Protein AF-T1WE88-F1 (afdb_monomer_lite)

Sequence (108 aa):
GPACSDVIPKVTFCLLYITGGSPSPSDACCNGIKTVASTVKDKNDAVLVCNCLKEKLVDLQYQPSLIASLSDKCSVSFKLPAISKATDCSKVNPPYFMMSTNKAILRN

Organism: Silene latifolia (NCBI:txid37657)

Foldseek 3Di:
DDDLVLLVVLCVQCQCQQAPVDPARDPSNLVSVQVLLVQCPDLVSQLNSLVSCLVVCAPPRGFLVSQQCSCVRSVHQFGDHSHYVPDDSNPDDGPVHVPPPPPDDDDD

InterPro domains:
  IPR000528 Plant non-specific lipid-transfer protein/Par allergen [PR00382] (3-19)
  IPR000528 Plant non-specific lipid-transfer protein/Par allergen [PR00382] (24-38)
  IPR000528 Plant non-specific lipid-transfer protein/Par allergen [PR00382] (45-60)
  IPR000528 Plant non-specific lipid-transfer protein/Par allergen [PR00382] (61-78)
  IPR000528 Plant non-specific lipid-transfer protein/Par allergen [PR00382] (80-91)
  IPR000528 Plant non-specific lipid-transfer protein/Par allergen [PTHR33076] (4-91)
  IPR016140 Bifunctional inhibitor/plant lipid transfer protein/seed storage helical domain [PF00234] 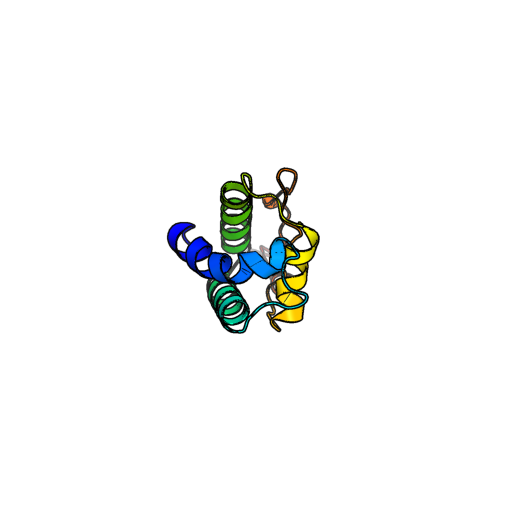(4-80)
  IPR016140 Bifunctional inhibitor/plant lipid transfer protein/seed storage helical domain [SM00499] (4-89)
  IPR036312 Bifunctional inhibitor/plant lipid transfer protein/seed storage helical domain superfamily [G3DSA:1.10.110.10] (2-93)
  IPR036312 Bifunctional inhibitor/plant lipid transfer protein/seed storage helical domain superfamily [SSF47699] (3-92)

Structure (mmCIF, N/CA/C/O backbone):
data_AF-T1WE88-F1
#
_entry.id   AF-T1WE88-F1
#
loop_
_atom_site.group_PDB
_atom_site.id
_atom_site.type_symbol
_atom_site.label_atom_id
_atom_site.label_alt_id
_atom_site.label_comp_id
_atom_site.label_asym_id
_atom_site.label_entity_id
_atom_site.label_seq_id
_atom_site.pdbx_PDB_ins_code
_atom_site.Cartn_x
_atom_site.Cartn_y
_atom_site.Cartn_z
_atom_site.occupancy
_atom_site.B_iso_or_equiv
_atom_site.auth_seq_id
_atom_site.auth_comp_id
_atom_site.auth_asym_id
_atom_site.auth_atom_id
_atom_site.pdbx_PDB_model_num
ATOM 1 N N . GLY A 1 1 ? -9.348 8.144 11.038 1.00 72.38 1 GLY A N 1
ATOM 2 C CA . GLY A 1 1 ? -8.398 7.236 10.388 1.00 72.38 1 GLY A CA 1
ATOM 3 C C . GLY A 1 1 ? -7.828 7.849 9.125 1.00 72.38 1 GLY A C 1
ATOM 4 O O . GLY A 1 1 ? -8.234 8.958 8.785 1.00 72.38 1 GLY A O 1
ATOM 5 N N . PRO A 1 2 ? -6.884 7.166 8.461 1.00 87.56 2 PRO A N 1
ATOM 6 C CA . PRO A 1 2 ? -6.211 7.631 7.251 1.00 87.56 2 PRO A CA 1
ATOM 7 C C . PRO A 1 2 ? -7.196 7.962 6.128 1.00 87.56 2 PRO A C 1
ATOM 9 O O . PRO A 1 2 ? -8.104 7.176 5.846 1.00 87.56 2 PRO A O 1
ATOM 12 N N . ALA A 1 3 ? -7.006 9.104 5.467 1.00 90.88 3 ALA A N 1
ATOM 13 C CA . ALA A 1 3 ? -7.788 9.465 4.292 1.00 90.88 3 ALA A CA 1
ATOM 14 C C . ALA A 1 3 ? -7.196 8.825 3.031 1.00 90.88 3 ALA A C 1
ATOM 16 O O . ALA A 1 3 ? -5.978 8.759 2.854 1.00 90.88 3 ALA A O 1
ATOM 17 N N . CYS A 1 4 ? -8.056 8.398 2.104 1.00 92.56 4 CYS A N 1
ATOM 18 C CA . CYS A 1 4 ? -7.589 7.784 0.862 1.00 92.56 4 CYS A CA 1
ATOM 19 C C . CYS A 1 4 ? -6.768 8.760 -0.005 1.00 92.56 4 CYS A C 1
ATOM 21 O O . CYS A 1 4 ? -5.813 8.351 -0.665 1.00 92.56 4 CYS 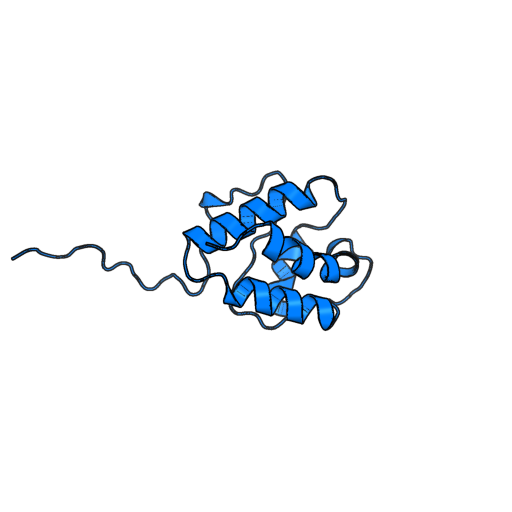A O 1
ATOM 23 N N . SER A 1 5 ? -7.071 10.061 0.069 1.00 92.06 5 SER A N 1
ATOM 24 C CA . SER A 1 5 ? -6.290 11.134 -0.564 1.00 92.06 5 SER A CA 1
ATOM 25 C C . SER A 1 5 ? -4.840 11.201 -0.084 1.00 92.06 5 SER A C 1
ATOM 27 O O . SER A 1 5 ? -3.981 11.628 -0.848 1.00 92.06 5 SER A O 1
ATOM 29 N N . ASP A 1 6 ? -4.556 10.742 1.137 1.00 90.12 6 ASP A N 1
ATOM 30 C CA . ASP A 1 6 ? -3.203 10.729 1.699 1.00 90.12 6 ASP A CA 1
ATOM 31 C C . ASP A 1 6 ? -2.481 9.410 1.406 1.00 90.12 6 ASP A C 1
ATOM 33 O O . ASP A 1 6 ? -1.262 9.392 1.231 1.00 90.12 6 ASP A O 1
ATOM 37 N N . VAL A 1 7 ? -3.229 8.304 1.318 1.00 90.88 7 VAL A N 1
ATOM 38 C CA . VAL A 1 7 ? -2.699 6.956 1.058 1.00 90.88 7 VAL A CA 1
ATOM 39 C C . VAL A 1 7 ? -2.241 6.805 -0.392 1.00 90.88 7 VAL A C 1
ATOM 41 O O . VAL A 1 7 ? -1.127 6.343 -0.645 1.0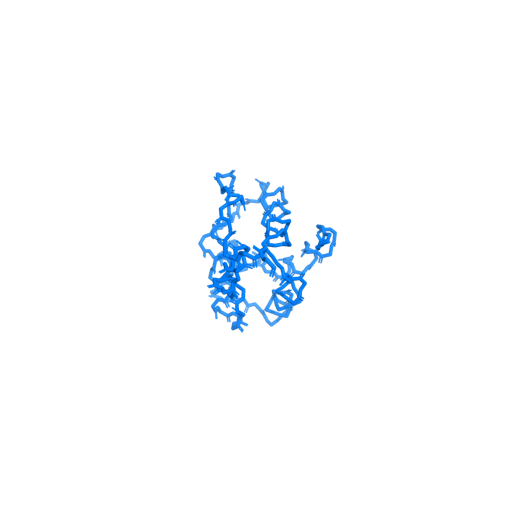0 90.88 7 VAL A O 1
ATOM 44 N N . ILE A 1 8 ? -3.075 7.199 -1.359 1.00 92.06 8 ILE A N 1
ATOM 45 C CA . ILE A 1 8 ? -2.818 6.925 -2.781 1.00 92.06 8 ILE A CA 1
ATOM 46 C C . ILE A 1 8 ? -1.523 7.551 -3.298 1.00 92.06 8 ILE A C 1
ATOM 48 O O . ILE A 1 8 ? -0.732 6.807 -3.879 1.00 92.06 8 ILE A O 1
ATOM 52 N N . PRO A 1 9 ? -1.217 8.839 -3.042 1.00 90.69 9 PRO A N 1
ATOM 53 C CA . PRO A 1 9 ? 0.029 9.435 -3.519 1.00 90.69 9 PRO A CA 1
ATOM 54 C C . PRO A 1 9 ? 1.281 8.691 -3.040 1.00 90.69 9 PRO A C 1
ATOM 56 O O . PRO A 1 9 ? 2.298 8.691 -3.728 1.00 90.69 9 PRO A O 1
ATOM 59 N N . LYS A 1 10 ? 1.221 8.038 -1.871 1.00 90.75 10 LYS A N 1
ATOM 60 C CA . LYS A 1 10 ? 2.336 7.251 -1.327 1.00 90.75 10 LYS A CA 1
ATOM 61 C C . LYS A 1 10 ? 2.505 5.911 -2.034 1.00 90.75 10 LYS A C 1
ATOM 63 O O . LYS A 1 10 ? 3.632 5.448 -2.181 1.00 90.75 10 LYS A O 1
ATOM 68 N N . VAL A 1 11 ? 1.411 5.311 -2.499 1.00 90.31 11 VAL A N 1
ATOM 69 C CA . VAL A 1 11 ? 1.423 4.026 -3.213 1.00 90.31 11 VAL A CA 1
ATOM 70 C C . VAL A 1 11 ? 1.671 4.196 -4.714 1.00 90.31 11 VAL A C 1
ATOM 72 O O . VAL A 1 11 ? 2.181 3.273 -5.345 1.00 90.31 11 VAL A O 1
ATOM 75 N N . THR A 1 12 ? 1.440 5.381 -5.289 1.00 91.94 12 THR A N 1
ATOM 76 C CA . THR A 1 12 ? 1.770 5.675 -6.698 1.00 91.94 12 THR A CA 1
ATOM 77 C C . THR A 1 12 ? 3.240 5.390 -7.029 1.00 91.94 12 THR A C 1
ATOM 79 O O . THR A 1 12 ? 3.547 4.856 -8.094 1.00 91.94 12 THR A O 1
ATOM 82 N N . PHE A 1 13 ? 4.165 5.647 -6.100 1.00 92.94 13 PHE A N 1
ATOM 83 C CA . PHE A 1 13 ? 5.589 5.336 -6.292 1.00 92.94 13 PHE A CA 1
ATOM 84 C C . PHE A 1 13 ? 5.889 3.832 -6.397 1.00 92.94 13 PHE A C 1
ATOM 86 O O . PHE A 1 13 ? 6.967 3.451 -6.849 1.00 92.94 13 PHE A O 1
ATOM 93 N N . CYS A 1 14 ? 4.946 2.975 -6.003 1.00 96.31 14 CYS A N 1
ATOM 94 C CA . CYS A 1 14 ? 5.066 1.523 -6.050 1.00 96.31 14 CYS A CA 1
ATOM 95 C C . CYS A 1 14 ? 4.511 0.901 -7.335 1.00 96.31 14 CYS A C 1
ATOM 97 O O . CYS A 1 14 ? 4.666 -0.307 -7.510 1.00 96.31 14 CYS A O 1
ATOM 99 N N . LEU A 1 15 ? 3.886 1.686 -8.226 1.00 95.00 15 LEU A N 1
ATOM 100 C CA . LEU A 1 15 ? 3.193 1.168 -9.411 1.00 95.00 15 LEU A CA 1
ATOM 101 C C . LEU A 1 15 ? 4.083 0.256 -10.257 1.00 95.00 15 LEU A C 1
ATOM 103 O O . LEU A 1 15 ? 3.691 -0.872 -10.529 1.00 95.00 15 LEU A O 1
ATOM 107 N N . LEU A 1 16 ? 5.302 0.696 -10.587 1.00 96.25 16 LEU A N 1
ATOM 108 C CA . LEU A 1 16 ? 6.226 -0.093 -11.409 1.00 96.25 16 LEU A CA 1
ATOM 109 C C . LEU A 1 16 ? 6.562 -1.454 -10.777 1.00 96.25 16 LEU A C 1
ATOM 111 O O . LEU A 1 16 ? 6.734 -2.437 -11.487 1.00 96.25 16 LEU A O 1
ATOM 115 N N . TYR A 1 17 ? 6.628 -1.528 -9.447 1.00 97.38 17 TYR A N 1
ATOM 116 C CA . TYR A 1 17 ? 6.855 -2.785 -8.742 1.00 97.38 17 TYR A CA 1
ATOM 117 C C . TYR A 1 17 ? 5.601 -3.664 -8.738 1.00 97.38 17 TYR A C 1
ATOM 119 O O . TYR A 1 17 ? 5.667 -4.815 -9.149 1.00 97.38 17 TYR A O 1
ATOM 127 N N . ILE A 1 18 ? 4.440 -3.140 -8.326 1.00 95.44 18 ILE A N 1
ATOM 128 C CA . ILE A 1 18 ? 3.225 -3.960 -8.162 1.00 95.44 18 ILE A CA 1
ATOM 129 C C . ILE A 1 18 ? 2.625 -4.441 -9.490 1.00 95.44 18 ILE A C 1
ATOM 131 O O . ILE A 1 18 ? 1.861 -5.406 -9.494 1.00 95.44 18 ILE A O 1
ATOM 135 N N . THR A 1 19 ? 2.974 -3.812 -10.615 1.00 95.50 19 THR A N 1
ATOM 136 C CA . THR A 1 19 ? 2.640 -4.306 -11.961 1.00 95.50 19 THR A CA 1
ATOM 137 C C . THR A 1 19 ? 3.658 -5.309 -12.512 1.00 95.50 19 THR A C 1
ATOM 139 O O . THR A 1 19 ? 3.422 -5.892 -13.567 1.00 95.50 19 THR A O 1
ATOM 142 N N . GLY A 1 20 ? 4.761 -5.565 -11.799 1.00 95.44 20 GLY A N 1
ATOM 143 C CA . GLY A 1 20 ? 5.823 -6.482 -12.220 1.00 95.44 20 GLY A CA 1
ATOM 144 C C . GLY A 1 20 ? 6.851 -5.869 -13.176 1.00 95.44 20 GLY A C 1
ATOM 145 O O . GLY A 1 20 ? 7.680 -6.593 -13.717 1.00 95.44 20 GLY A O 1
ATOM 146 N N . GLY A 1 21 ? 6.827 -4.550 -13.380 1.00 96.00 21 GLY A N 1
ATOM 147 C CA . GLY A 1 21 ? 7.810 -3.828 -14.194 1.00 96.00 21 GLY A CA 1
ATOM 148 C C . GLY A 1 21 ? 9.169 -3.615 -13.513 1.00 96.00 21 GLY A C 1
ATOM 149 O O . GLY A 1 21 ? 10.108 -3.164 -14.162 1.00 96.00 21 GLY A O 1
ATOM 150 N N . SER A 1 22 ? 9.293 -3.934 -12.221 1.00 97.19 22 SER A N 1
ATOM 151 C CA . SER A 1 22 ? 10.551 -3.913 -11.469 1.00 97.19 22 SER A CA 1
ATOM 152 C C . SER A 1 22 ? 10.639 -5.115 -10.520 1.00 97.19 22 SER A C 1
ATOM 154 O O . SER A 1 22 ? 9.638 -5.445 -9.880 1.00 97.19 22 SER A O 1
ATOM 156 N N . PRO A 1 23 ? 11.820 -5.745 -10.353 1.00 96.31 23 PRO A N 1
ATOM 157 C CA . PRO A 1 23 ? 12.008 -6.853 -9.412 1.00 96.31 23 PRO A CA 1
ATOM 158 C C . PRO A 1 23 ? 12.000 -6.413 -7.934 1.00 96.31 23 PRO A C 1
ATOM 160 O O . PRO A 1 23 ? 11.851 -7.246 -7.031 1.00 96.31 23 PRO A O 1
ATOM 163 N N . SER A 1 24 ? 12.159 -5.114 -7.664 1.00 97.25 24 SER A N 1
ATOM 164 C CA . SER A 1 24 ? 12.172 -4.538 -6.317 1.00 97.25 24 SER A CA 1
ATOM 165 C C . SER A 1 24 ? 11.435 -3.192 -6.245 1.00 97.25 24 SER A C 1
ATOM 167 O O . SER A 1 24 ? 11.364 -2.462 -7.241 1.00 97.25 24 SER A O 1
ATOM 169 N N . PRO A 1 25 ? 10.860 -2.843 -5.077 1.00 97.62 25 PRO A N 1
ATOM 170 C CA . PRO A 1 25 ? 10.342 -1.503 -4.839 1.00 97.62 25 PRO A CA 1
ATOM 171 C C . PRO A 1 25 ? 11.487 -0.484 -4.817 1.00 97.62 25 PRO A C 1
ATOM 173 O O . PRO A 1 25 ? 12.585 -0.779 -4.351 1.00 97.62 25 PRO A O 1
ATOM 176 N N . SER A 1 26 ? 11.217 0.724 -5.308 1.00 97.88 26 SER A N 1
ATOM 177 C CA . SER A 1 26 ? 12.137 1.857 -5.181 1.00 97.88 26 SER A CA 1
ATOM 178 C C . SER A 1 26 ? 12.169 2.393 -3.746 1.00 97.88 26 SER A C 1
ATOM 180 O O . SER A 1 26 ? 11.234 2.177 -2.968 1.00 97.88 26 SER A O 1
ATOM 182 N N . ASP A 1 27 ? 13.185 3.191 -3.415 1.00 97.44 27 ASP A N 1
ATOM 183 C CA . ASP A 1 27 ? 13.245 3.886 -2.122 1.00 97.44 27 ASP A CA 1
ATOM 184 C C . ASP A 1 27 ? 12.038 4.808 -1.909 1.00 97.44 27 ASP A C 1
ATOM 186 O O . ASP A 1 27 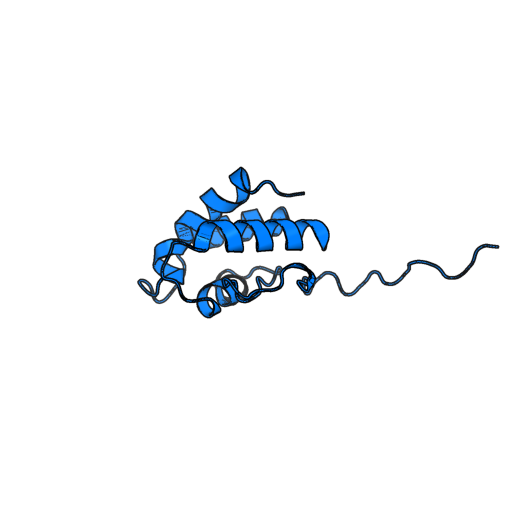? 11.474 4.864 -0.816 1.00 97.44 27 ASP A O 1
ATOM 190 N N . ALA A 1 28 ? 11.580 5.484 -2.969 1.00 97.19 28 ALA A N 1
ATOM 191 C CA . ALA A 1 28 ? 10.382 6.320 -2.928 1.00 97.19 28 ALA A CA 1
ATOM 192 C C . ALA A 1 28 ? 9.121 5.500 -2.607 1.00 97.19 28 ALA A C 1
ATOM 194 O O . ALA A 1 28 ? 8.316 5.917 -1.772 1.00 97.19 28 ALA A O 1
ATOM 195 N N . CYS A 1 29 ? 8.980 4.312 -3.210 1.00 97.44 29 CYS A N 1
ATOM 196 C CA . CYS A 1 29 ? 7.912 3.378 -2.863 1.00 97.44 29 CYS A CA 1
ATOM 197 C C . CYS A 1 29 ? 7.996 2.981 -1.388 1.00 97.44 29 CYS A C 1
ATOM 199 O O . CYS A 1 29 ? 7.022 3.135 -0.651 1.00 97.44 29 CYS A O 1
ATOM 201 N N . CYS A 1 30 ? 9.161 2.532 -0.920 1.00 97.25 30 CYS A N 1
ATOM 202 C CA . CYS A 1 30 ? 9.299 2.086 0.460 1.00 97.25 30 CYS A CA 1
ATOM 203 C C . CYS A 1 30 ? 9.088 3.203 1.485 1.00 97.25 30 CYS A C 1
ATOM 205 O O . CYS A 1 30 ? 8.468 2.962 2.521 1.00 97.25 30 CYS A O 1
ATOM 207 N N . ASN A 1 31 ? 9.518 4.429 1.196 1.00 96.56 31 ASN A N 1
ATOM 208 C CA . ASN A 1 31 ? 9.218 5.587 2.034 1.00 96.56 31 ASN A CA 1
ATOM 209 C C . ASN A 1 31 ? 7.712 5.871 2.073 1.00 96.56 31 ASN A C 1
ATOM 211 O O . ASN A 1 31 ? 7.165 6.103 3.150 1.00 96.56 31 ASN A O 1
ATOM 215 N N . GLY A 1 32 ? 7.024 5.759 0.934 1.00 94.44 32 GLY A N 1
ATOM 216 C CA . GLY A 1 32 ? 5.568 5.844 0.868 1.00 94.44 32 GLY A CA 1
ATOM 217 C C . GLY A 1 32 ? 4.870 4.796 1.742 1.00 94.44 32 GLY A C 1
ATOM 218 O O . GLY A 1 32 ? 4.015 5.147 2.556 1.00 94.44 32 GLY A O 1
ATOM 219 N N . ILE A 1 33 ? 5.275 3.526 1.644 1.00 94.38 33 ILE A N 1
ATOM 220 C CA . ILE A 1 33 ? 4.708 2.431 2.450 1.00 94.38 33 ILE A CA 1
ATOM 221 C C . ILE A 1 33 ? 4.980 2.625 3.945 1.00 94.38 33 ILE A C 1
ATOM 223 O O . ILE A 1 33 ? 4.077 2.415 4.755 1.00 94.38 33 ILE A O 1
ATOM 227 N N . LYS A 1 34 ? 6.173 3.097 4.326 1.00 93.00 34 LYS A N 1
ATOM 228 C CA . LYS A 1 34 ? 6.487 3.470 5.716 1.00 93.00 34 LYS A CA 1
ATOM 229 C C . LYS A 1 34 ? 5.580 4.593 6.220 1.00 93.00 34 LYS A C 1
ATOM 231 O O . LYS A 1 34 ? 5.059 4.495 7.330 1.00 93.00 34 LYS A O 1
ATOM 236 N N . THR A 1 35 ? 5.342 5.629 5.410 1.00 92.69 35 THR A N 1
ATOM 237 C CA . THR A 1 35 ? 4.403 6.703 5.765 1.00 92.69 35 THR A CA 1
ATOM 238 C C . THR A 1 35 ? 2.993 6.154 5.960 1.00 92.69 35 THR A C 1
ATOM 240 O O . THR A 1 35 ? 2.408 6.404 7.009 1.00 92.69 35 THR A O 1
ATOM 243 N N . VAL A 1 36 ? 2.467 5.358 5.021 1.00 91.50 36 VAL A N 1
ATOM 244 C CA . VAL A 1 36 ? 1.131 4.746 5.157 1.00 91.50 36 VAL A CA 1
ATOM 245 C C . VAL A 1 36 ? 1.051 3.919 6.438 1.00 91.50 36 VAL A C 1
ATOM 247 O O . VAL A 1 36 ? 0.132 4.111 7.230 1.00 91.50 36 VAL A O 1
ATOM 250 N N . ALA A 1 37 ? 2.043 3.072 6.706 1.00 89.38 37 ALA A N 1
ATOM 251 C CA . ALA A 1 37 ? 2.071 2.255 7.913 1.00 89.38 37 ALA A CA 1
ATOM 252 C C . ALA A 1 37 ? 2.089 3.076 9.208 1.00 89.38 37 ALA A C 1
ATOM 254 O O . ALA A 1 37 ? 1.421 2.699 10.163 1.00 89.38 37 ALA A O 1
ATOM 255 N N . SER A 1 38 ? 2.776 4.222 9.234 1.00 88.12 38 SER A N 1
ATOM 256 C CA . SER A 1 38 ? 2.785 5.112 10.406 1.00 88.12 38 SER A CA 1
ATOM 257 C C . SER A 1 38 ? 1.415 5.733 10.720 1.00 88.12 38 SER A C 1
ATOM 259 O O . SER A 1 38 ? 1.173 6.168 11.845 1.00 88.12 38 SER A O 1
ATOM 261 N N . THR A 1 39 ? 0.506 5.761 9.738 1.00 87.75 39 THR A N 1
ATOM 262 C CA . THR A 1 39 ? -0.868 6.253 9.920 1.00 87.75 39 THR A CA 1
ATOM 263 C C . THR A 1 39 ? -1.833 5.178 10.416 1.00 87.75 39 THR A C 1
ATOM 265 O O . THR A 1 39 ? -2.919 5.519 10.877 1.00 87.75 39 THR A O 1
ATOM 268 N N . VAL A 1 40 ? -1.452 3.897 10.346 1.00 88.44 40 VAL A N 1
ATOM 269 C CA . VAL A 1 40 ? -2.289 2.772 10.775 1.00 88.44 40 VAL A CA 1
ATOM 270 C C . VAL A 1 40 ? -2.091 2.542 12.268 1.00 88.44 40 VAL A C 1
ATOM 272 O O . VAL A 1 40 ? -1.132 1.889 12.680 1.00 88.44 40 VAL A O 1
ATOM 275 N N . LYS A 1 41 ? -2.996 3.085 13.087 1.00 86.06 41 LYS A N 1
ATOM 276 C CA . LYS A 1 41 ? -2.914 2.978 14.549 1.00 86.06 41 LYS A CA 1
ATOM 277 C C . LYS A 1 41 ? -3.779 1.877 15.120 1.00 86.06 41 LYS A C 1
ATOM 279 O O . LYS A 1 41 ? -3.499 1.469 16.235 1.00 86.06 41 LYS A O 1
ATOM 284 N N . ASP A 1 42 ? -4.805 1.430 14.401 1.00 86.69 42 ASP A N 1
ATOM 285 C CA . ASP A 1 42 ? -5.717 0.372 14.829 1.00 86.69 42 ASP A CA 1
ATOM 286 C C . ASP A 1 42 ? -6.317 -0.424 13.656 1.00 86.69 42 ASP A C 1
ATOM 288 O O . ASP A 1 42 ? -5.980 -0.228 12.483 1.00 86.69 42 ASP A O 1
ATOM 292 N N . LYS A 1 43 ? -7.203 -1.378 13.978 1.00 87.69 43 LYS A N 1
ATOM 293 C CA . LYS A 1 43 ? -7.906 -2.187 12.975 1.00 87.69 43 LYS A CA 1
ATOM 294 C C . LYS A 1 43 ? -8.762 -1.329 12.038 1.00 87.69 43 LYS A C 1
ATOM 296 O O . LYS A 1 43 ? -8.819 -1.634 10.848 1.00 87.69 43 LYS A O 1
ATOM 301 N N . ASN A 1 44 ? -9.414 -0.280 12.538 1.00 91.00 44 ASN A N 1
ATOM 302 C CA . ASN A 1 44 ? -10.254 0.577 11.703 1.00 91.00 44 ASN A CA 1
ATOM 303 C C . ASN A 1 44 ? -9.397 1.320 10.675 1.00 91.00 44 ASN A C 1
ATOM 305 O O . ASN A 1 44 ? -9.765 1.374 9.502 1.00 91.00 44 ASN A O 1
ATOM 309 N N . ASP A 1 45 ? -8.223 1.808 11.071 1.00 91.25 45 ASP A N 1
ATOM 310 C CA . ASP A 1 45 ? -7.282 2.438 10.147 1.00 91.25 45 ASP A CA 1
ATOM 311 C C . ASP A 1 45 ? -6.786 1.460 9.071 1.00 91.25 45 ASP A C 1
ATOM 313 O O . ASP A 1 45 ? -6.731 1.806 7.889 1.00 91.25 45 ASP A O 1
ATOM 317 N N . ALA A 1 46 ? -6.482 0.215 9.451 1.00 90.69 46 ALA A N 1
ATOM 318 C CA . ALA A 1 46 ? -6.063 -0.819 8.505 1.00 90.69 46 ALA A CA 1
ATOM 319 C C . ALA A 1 46 ? -7.166 -1.161 7.486 1.00 90.69 46 ALA A C 1
ATOM 321 O O . ALA A 1 46 ? -6.883 -1.340 6.299 1.00 90.69 46 ALA A O 1
ATOM 322 N N . VAL A 1 47 ? -8.427 -1.212 7.933 1.00 92.12 47 VAL A N 1
ATOM 323 C CA . VAL A 1 47 ? -9.600 -1.406 7.065 1.00 92.12 47 VAL A CA 1
ATOM 324 C C . VAL A 1 47 ? -9.743 -0.237 6.085 1.00 92.12 47 VAL A C 1
ATOM 326 O O . VAL A 1 47 ? -9.961 -0.473 4.896 1.00 92.12 47 VAL A O 1
ATOM 329 N N . LEU A 1 48 ? -9.573 1.009 6.545 1.00 93.94 48 LEU A N 1
ATOM 330 C CA . LEU A 1 48 ? -9.637 2.203 5.691 1.00 93.94 48 LEU A CA 1
ATOM 331 C C . LEU A 1 48 ? -8.554 2.191 4.605 1.00 93.94 48 LEU A C 1
ATOM 333 O O . LEU A 1 48 ? -8.862 2.410 3.433 1.00 93.94 48 LEU A O 1
ATOM 337 N N . VAL A 1 49 ? -7.307 1.869 4.966 1.00 92.81 49 VAL A N 1
ATOM 338 C CA . VAL A 1 49 ? -6.206 1.722 3.998 1.00 92.81 49 VAL A CA 1
ATOM 339 C C . VAL A 1 49 ? -6.506 0.601 3.000 1.00 92.81 49 VAL A C 1
ATOM 341 O O . VAL A 1 49 ? -6.368 0.807 1.796 1.00 92.81 49 VAL A O 1
ATOM 344 N N . CYS A 1 50 ? -6.966 -0.564 3.467 1.00 93.88 50 CYS A N 1
ATOM 345 C CA . CYS A 1 50 ? -7.314 -1.689 2.596 1.00 93.88 50 CYS A CA 1
ATOM 346 C C . CYS A 1 50 ? -8.404 -1.321 1.580 1.00 93.88 50 CYS A C 1
ATOM 348 O O . CYS A 1 50 ? -8.229 -1.564 0.385 1.00 93.88 50 CYS A O 1
ATOM 350 N N . ASN A 1 51 ? -9.500 -0.704 2.036 1.00 94.81 51 ASN A N 1
ATOM 351 C CA . ASN A 1 51 ? -10.603 -0.294 1.164 1.00 94.81 51 ASN A CA 1
ATOM 352 C C . ASN A 1 51 ? -10.145 0.745 0.138 1.00 94.81 51 ASN A C 1
ATOM 354 O O . ASN A 1 51 ? -10.429 0.594 -1.046 1.00 94.81 51 ASN A O 1
ATOM 358 N N . CYS A 1 52 ? -9.360 1.736 0.567 1.00 95.00 52 CYS A N 1
ATOM 359 C CA . CYS A 1 52 ? -8.787 2.730 -0.333 1.00 95.00 52 CYS A CA 1
ATOM 360 C C . CYS A 1 52 ? -7.966 2.086 -1.464 1.00 95.00 52 CYS A C 1
ATOM 362 O O . CYS A 1 52 ? -8.177 2.381 -2.640 1.00 95.00 52 CYS A O 1
ATOM 364 N N . LEU A 1 53 ? -7.053 1.167 -1.129 1.00 93.31 53 LEU A N 1
ATOM 365 C CA . LEU A 1 53 ? -6.241 0.475 -2.134 1.00 93.31 53 LEU A CA 1
ATOM 366 C C . LEU A 1 53 ? -7.098 -0.396 -3.053 1.00 93.31 53 LEU A C 1
ATOM 368 O O . LEU A 1 53 ? -6.898 -0.390 -4.265 1.00 93.31 53 LEU A O 1
ATOM 372 N N . LYS A 1 54 ? -8.078 -1.112 -2.495 1.00 93.19 54 LYS A N 1
ATOM 373 C CA . LYS A 1 54 ? -9.007 -1.946 -3.261 1.00 93.19 54 LYS A CA 1
ATOM 374 C C . LYS A 1 54 ? -9.783 -1.132 -4.297 1.00 93.19 54 LYS A C 1
ATOM 376 O O . LYS A 1 54 ? -9.872 -1.558 -5.444 1.00 93.19 54 LYS A O 1
ATOM 381 N N . GLU A 1 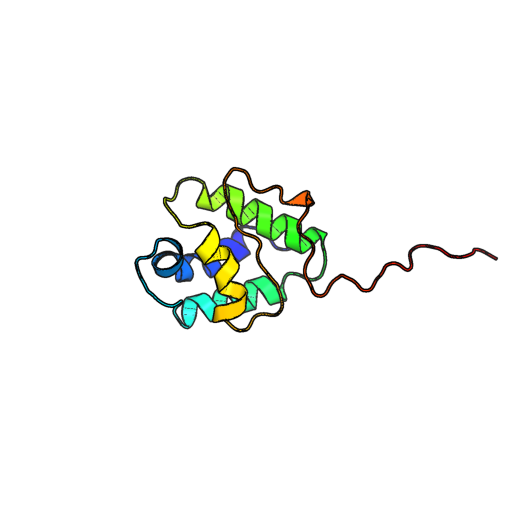55 ? -10.317 0.021 -3.903 1.00 93.19 55 GLU A N 1
ATOM 382 C CA . GLU A 1 55 ? -11.095 0.903 -4.779 1.00 93.19 55 GLU A CA 1
ATOM 383 C C . GLU A 1 55 ? -10.245 1.553 -5.869 1.00 93.19 55 GLU A C 1
ATOM 385 O O . GLU A 1 55 ? -10.715 1.728 -6.985 1.00 93.19 55 GLU A O 1
ATOM 390 N N . LYS A 1 56 ? -9.000 1.929 -5.564 1.00 91.56 56 LYS A N 1
ATOM 391 C CA . LYS A 1 56 ? -8.179 2.741 -6.476 1.00 91.56 56 LYS A CA 1
ATOM 392 C C . LYS A 1 56 ? -7.277 1.930 -7.387 1.00 91.56 56 LYS A C 1
ATOM 394 O O . LYS A 1 56 ? -6.890 2.416 -8.443 1.00 91.56 56 LYS A O 1
ATOM 399 N N . LEU A 1 57 ? -6.959 0.698 -7.005 1.00 88.75 57 LEU A N 1
ATOM 400 C CA . LEU A 1 57 ? -6.201 -0.213 -7.857 1.00 88.75 57 LEU A CA 1
ATOM 401 C C . LEU A 1 57 ? -7.114 -1.031 -8.784 1.00 88.75 57 LEU A C 1
ATOM 403 O O . LEU A 1 57 ? -6.606 -1.714 -9.662 1.00 88.75 57 LEU A O 1
ATOM 407 N N . VAL A 1 58 ? -8.443 -0.969 -8.622 1.00 84.25 58 VAL A N 1
ATOM 408 C CA . VAL A 1 58 ? -9.427 -1.793 -9.356 1.00 84.25 58 VAL A CA 1
ATOM 409 C C . VAL A 1 58 ? -9.313 -1.699 -10.886 1.00 84.25 58 VAL A C 1
ATOM 411 O O . VAL A 1 58 ? -9.603 -2.683 -11.573 1.00 84.25 58 VAL A O 1
ATOM 414 N N . ASP A 1 59 ? -8.871 -0.550 -11.396 1.00 84.94 59 ASP A N 1
ATOM 415 C CA . ASP A 1 59 ? -8.754 -0.256 -12.829 1.00 84.94 59 ASP A CA 1
ATOM 416 C C . ASP A 1 59 ? -7.355 -0.541 -13.391 1.00 84.94 59 ASP A C 1
ATOM 418 O O . ASP A 1 59 ? -7.116 -0.404 -14.589 1.00 84.94 59 ASP A O 1
ATOM 422 N N . LEU A 1 60 ? -6.419 -0.953 -12.536 1.00 86.88 60 LEU A N 1
ATOM 423 C CA . LEU A 1 60 ? -5.059 -1.283 -12.931 1.00 86.88 60 LEU A CA 1
ATOM 424 C C . LEU A 1 60 ? -4.899 -2.794 -13.084 1.00 86.88 60 LEU A C 1
ATOM 426 O O . LEU A 1 60 ? -5.449 -3.589 -12.320 1.00 86.88 60 LEU A O 1
ATOM 430 N N . GLN A 1 61 ? -4.071 -3.197 -14.043 1.00 91.94 61 GLN A N 1
ATOM 431 C CA . GLN A 1 61 ? -3.536 -4.550 -14.076 1.00 91.94 61 GLN A CA 1
ATOM 432 C C . GLN A 1 61 ? -2.300 -4.602 -13.174 1.00 91.94 61 GLN A C 1
ATOM 434 O O . GLN A 1 61 ? -1.266 -4.014 -13.481 1.00 91.94 61 GLN A O 1
ATOM 439 N N . TYR A 1 62 ? -2.415 -5.288 -12.042 1.00 93.69 62 TYR A N 1
ATOM 440 C CA . TYR A 1 62 ? -1.348 -5.444 -11.056 1.00 93.69 62 TYR A CA 1
ATOM 441 C C . TYR A 1 62 ? -1.386 -6.850 -10.454 1.00 93.69 62 TYR A C 1
ATOM 443 O O . TYR A 1 62 ? -2.331 -7.610 -10.668 1.00 93.69 62 TYR A O 1
ATOM 451 N N . GLN A 1 63 ? -0.354 -7.196 -9.689 1.00 94.75 63 GLN A N 1
ATOM 452 C CA . GLN A 1 63 ? -0.233 -8.485 -9.020 1.00 94.75 63 GLN A CA 1
ATOM 453 C C . GLN A 1 63 ? -0.531 -8.325 -7.517 1.00 94.75 63 GLN A C 1
ATOM 455 O O . GLN A 1 63 ? 0.285 -7.750 -6.790 1.00 94.75 63 GLN A O 1
ATOM 460 N N . PRO A 1 64 ? -1.670 -8.839 -7.009 1.00 93.25 64 PRO A N 1
ATOM 461 C CA . PRO A 1 64 ? -2.038 -8.748 -5.591 1.00 93.25 64 PRO A CA 1
ATOM 462 C C . PRO A 1 64 ? -0.962 -9.237 -4.613 1.00 93.25 64 PRO A C 1
ATOM 464 O O . PRO A 1 64 ? -0.802 -8.677 -3.528 1.00 93.25 64 PRO A O 1
ATOM 467 N N . SER A 1 65 ? -0.202 -10.265 -4.996 1.00 93.31 65 SER A N 1
ATOM 468 C CA . SER A 1 65 ? 0.904 -10.818 -4.205 1.00 93.31 65 SER A CA 1
ATOM 469 C C . SER A 1 65 ? 2.057 -9.828 -4.024 1.00 93.31 65 SER A C 1
ATOM 471 O O . SER A 1 65 ? 2.668 -9.788 -2.955 1.00 93.31 65 SER A O 1
ATOM 473 N N . LEU A 1 66 ? 2.332 -8.984 -5.025 1.00 95.56 66 LEU A N 1
ATOM 474 C CA . LEU A 1 66 ? 3.384 -7.975 -4.930 1.00 95.56 66 LEU A CA 1
ATOM 475 C C . LEU A 1 66 ? 3.005 -6.878 -3.934 1.00 95.56 66 LEU A C 1
ATOM 477 O O . LEU A 1 66 ? 3.865 -6.452 -3.168 1.00 95.56 66 LEU A O 1
ATOM 481 N N . ILE A 1 67 ? 1.726 -6.502 -3.836 1.00 92.62 67 ILE A N 1
ATOM 482 C CA . ILE A 1 67 ? 1.255 -5.581 -2.787 1.00 92.62 67 ILE A CA 1
ATOM 483 C C . ILE A 1 67 ? 1.529 -6.155 -1.396 1.00 92.62 67 ILE A C 1
ATOM 485 O O . ILE A 1 67 ? 2.107 -5.465 -0.560 1.00 92.62 67 ILE A O 1
ATOM 489 N N . ALA A 1 68 ? 1.175 -7.422 -1.162 1.00 91.38 68 ALA A N 1
ATOM 490 C CA . ALA A 1 68 ? 1.423 -8.073 0.124 1.00 91.38 68 ALA A CA 1
ATOM 491 C C . ALA A 1 68 ? 2.923 -8.114 0.471 1.00 91.38 68 ALA A C 1
ATOM 493 O O . ALA A 1 68 ? 3.316 -7.908 1.618 1.00 91.38 68 ALA A O 1
ATOM 494 N N . SER A 1 69 ? 3.777 -8.318 -0.537 1.00 94.50 69 SER A N 1
ATOM 495 C CA . SER A 1 69 ? 5.231 -8.385 -0.352 1.00 94.50 69 SER A CA 1
ATOM 496 C C . SER A 1 69 ? 5.902 -7.042 -0.026 1.00 94.50 69 SER A C 1
ATOM 498 O O . SER A 1 69 ? 7.045 -7.041 0.434 1.00 94.50 69 SER A O 1
ATOM 500 N N . LEU A 1 70 ? 5.230 -5.903 -0.254 1.00 93.69 70 LEU A N 1
ATOM 501 C CA . LEU A 1 70 ? 5.797 -4.574 0.013 1.00 93.69 70 LEU A CA 1
ATOM 502 C C . LEU A 1 70 ? 6.179 -4.408 1.481 1.00 93.69 70 LEU A C 1
ATOM 504 O O . LEU A 1 70 ? 7.219 -3.830 1.778 1.00 93.69 70 LEU A O 1
ATOM 508 N N . SER A 1 71 ? 5.368 -4.942 2.393 1.00 89.88 71 SER A N 1
ATOM 509 C CA . SER A 1 71 ? 5.636 -4.864 3.826 1.00 89.88 71 SER A CA 1
ATOM 510 C C . SER A 1 71 ? 6.967 -5.515 4.196 1.00 89.88 71 SER A C 1
ATOM 512 O O . SER A 1 71 ? 7.763 -4.916 4.911 1.00 89.88 71 SER A O 1
ATOM 514 N N . ASP A 1 72 ? 7.241 -6.711 3.673 1.00 91.69 72 ASP A N 1
ATOM 515 C CA . ASP A 1 72 ? 8.516 -7.403 3.881 1.00 91.69 72 ASP A CA 1
ATOM 516 C C . ASP A 1 72 ? 9.675 -6.687 3.189 1.00 91.69 72 ASP A C 1
ATOM 518 O O . ASP A 1 72 ? 10.686 -6.388 3.820 1.00 91.69 72 ASP A O 1
ATOM 522 N N . LYS A 1 73 ? 9.519 -6.352 1.904 1.00 95.50 73 LYS A N 1
ATOM 523 C CA . LYS A 1 73 ? 10.597 -5.742 1.111 1.00 95.50 73 LYS A CA 1
ATOM 524 C C . LYS A 1 73 ? 10.977 -4.336 1.568 1.00 95.50 73 LYS A C 1
ATOM 526 O O . LYS A 1 73 ? 12.115 -3.932 1.369 1.00 95.50 73 LYS A O 1
ATOM 531 N N . CYS A 1 74 ? 10.047 -3.602 2.171 1.00 95.25 74 CYS A N 1
ATOM 532 C CA . CYS A 1 74 ? 10.288 -2.262 2.698 1.00 95.25 74 CYS A CA 1
ATOM 533 C C . CYS A 1 74 ? 10.554 -2.238 4.210 1.00 95.25 74 CYS A C 1
ATOM 535 O O . CYS A 1 74 ? 10.652 -1.148 4.785 1.00 95.25 74 CYS A O 1
ATOM 537 N N . SER A 1 75 ? 10.678 -3.409 4.848 1.00 92.69 75 SER A N 1
ATOM 538 C CA . SER A 1 75 ? 10.935 -3.570 6.285 1.00 92.69 75 SER A CA 1
ATOM 539 C C . SER A 1 75 ? 9.916 -2.834 7.158 1.00 92.69 75 SER A C 1
ATOM 541 O O . SER A 1 75 ? 10.268 -2.096 8.079 1.00 92.69 75 SER A O 1
ATOM 543 N N . VAL A 1 76 ? 8.634 -3.012 6.838 1.00 88.50 76 VAL A N 1
ATOM 544 C CA . VAL A 1 76 ? 7.508 -2.389 7.532 1.00 88.50 76 VAL A CA 1
ATOM 545 C C . VAL A 1 76 ? 6.757 -3.430 8.362 1.00 88.50 76 VAL A C 1
ATOM 547 O O . VAL A 1 76 ? 6.389 -4.503 7.888 1.00 88.50 76 VAL A O 1
ATOM 550 N N . SER A 1 77 ? 6.507 -3.073 9.619 1.00 78.69 77 SER A N 1
ATOM 551 C CA . SER A 1 77 ? 5.787 -3.862 10.625 1.00 78.69 77 SER A CA 1
ATOM 552 C C . SER A 1 77 ? 4.346 -4.189 10.217 1.00 78.69 77 SER A C 1
ATOM 554 O O . SER A 1 77 ? 3.838 -5.288 10.438 1.00 78.69 77 SER A O 1
ATOM 556 N N . PHE A 1 78 ? 3.675 -3.232 9.586 1.00 80.56 78 PHE A N 1
ATOM 557 C CA . PHE A 1 78 ? 2.334 -3.395 9.046 1.00 80.56 78 PHE A CA 1
ATOM 558 C C . PHE A 1 78 ? 2.339 -4.318 7.821 1.00 80.56 78 PHE A C 1
ATOM 560 O O . PHE A 1 78 ? 2.909 -3.968 6.788 1.00 80.56 78 PHE A O 1
ATOM 567 N N . LYS A 1 79 ? 1.669 -5.476 7.916 1.00 81.38 79 LYS A N 1
ATOM 568 C CA . LYS A 1 79 ? 1.439 -6.383 6.780 1.00 81.38 79 LYS A CA 1
ATOM 569 C C . LYS A 1 79 ? 0.198 -5.961 6.006 1.00 81.38 79 LYS A C 1
ATOM 571 O O . LYS A 1 79 ? -0.920 -6.093 6.506 1.00 81.38 79 LYS A O 1
ATOM 576 N N . LEU A 1 80 ? 0.402 -5.491 4.779 1.00 76.88 80 LEU A N 1
ATOM 577 C CA . LEU A 1 80 ? -0.682 -5.353 3.818 1.00 76.88 80 LEU A CA 1
ATOM 578 C C . LEU A 1 80 ? -1.137 -6.756 3.396 1.00 76.88 80 LEU A C 1
ATOM 580 O O . LEU A 1 80 ? -0.294 -7.592 3.063 1.00 76.88 80 LEU A O 1
ATOM 584 N N . PRO A 1 81 ? -2.447 -7.050 3.395 1.00 83.94 81 PRO A N 1
ATOM 585 C CA . PRO A 1 81 ? -2.927 -8.274 2.772 1.00 83.94 81 PRO A CA 1
ATOM 586 C C . PRO A 1 81 ? -2.692 -8.208 1.256 1.00 83.94 81 PRO A C 1
ATOM 588 O O . PRO A 1 81 ? -2.448 -7.141 0.686 1.00 83.94 81 PRO A O 1
ATOM 591 N N . ALA A 1 82 ? -2.861 -9.338 0.574 1.00 89.62 82 ALA A N 1
ATOM 592 C CA . ALA A 1 82 ? -3.051 -9.301 -0.869 1.00 89.62 82 ALA A CA 1
ATOM 593 C C . ALA A 1 82 ? -4.324 -8.495 -1.176 1.00 89.62 82 ALA A C 1
ATOM 595 O O . ALA A 1 82 ? -5.426 -8.860 -0.751 1.00 89.62 82 ALA A O 1
ATOM 596 N N . ILE A 1 83 ? -4.172 -7.379 -1.888 1.00 91.69 83 ILE A N 1
ATOM 597 C CA . ILE A 1 83 ? -5.289 -6.523 -2.291 1.00 91.69 83 ILE A CA 1
ATOM 598 C C . ILE A 1 83 ? -5.713 -6.927 -3.695 1.00 91.69 83 ILE A C 1
ATOM 600 O O . ILE A 1 83 ? -4.896 -7.014 -4.595 1.00 91.69 83 ILE A O 1
ATOM 604 N N . SER A 1 84 ? -6.991 -7.218 -3.865 1.00 90.88 84 SER A N 1
ATOM 605 C CA . SER A 1 84 ? -7.639 -7.578 -5.119 1.00 90.88 84 SER A CA 1
ATOM 606 C C . SER A 1 84 ? -9.098 -7.132 -5.052 1.00 90.88 84 SER A C 1
ATOM 608 O O . SER A 1 84 ? -9.602 -6.778 -3.980 1.00 90.88 84 SER A O 1
ATOM 610 N N . LYS A 1 85 ? -9.830 -7.228 -6.167 1.00 89.19 85 LYS A N 1
ATOM 611 C CA . LYS A 1 85 ? -11.278 -6.950 -6.181 1.00 89.19 85 LYS A CA 1
ATOM 612 C C . LYS A 1 85 ? -12.060 -7.840 -5.200 1.00 89.19 85 LYS A C 1
ATOM 614 O O . LYS A 1 85 ? -13.063 -7.402 -4.641 1.00 89.19 85 LYS A O 1
ATOM 619 N N . ALA A 1 86 ? -11.576 -9.056 -4.945 1.00 91.25 86 ALA A N 1
ATOM 620 C CA . ALA A 1 86 ? -12.201 -10.023 -4.044 1.00 91.25 86 ALA A CA 1
ATOM 621 C C . ALA A 1 86 ? -11.745 -9.893 -2.579 1.00 91.25 86 ALA A C 1
ATOM 623 O O . ALA A 1 86 ? -12.285 -10.578 -1.713 1.00 91.25 86 ALA A O 1
ATOM 624 N N . THR A 1 87 ? -10.771 -9.029 -2.272 1.00 91.75 87 THR A N 1
ATOM 625 C CA . THR A 1 87 ? -10.242 -8.916 -0.908 1.00 91.75 87 THR A CA 1
ATOM 626 C C . THR A 1 87 ? -11.316 -8.410 0.054 1.00 91.75 87 THR A C 1
ATOM 628 O O . THR A 1 87 ? -11.943 -7.371 -0.177 1.00 91.75 87 THR A O 1
ATOM 631 N N . ASP A 1 88 ? -11.515 -9.148 1.145 1.00 92.00 88 ASP A N 1
ATOM 632 C CA . ASP A 1 88 ? -12.393 -8.783 2.254 1.00 92.00 88 ASP A CA 1
ATOM 633 C C . ASP A 1 88 ? -11.606 -7.969 3.288 1.00 92.00 88 ASP A C 1
ATOM 635 O O . ASP A 1 88 ? -10.906 -8.510 4.148 1.00 92.00 88 ASP A O 1
ATOM 639 N N . CYS A 1 89 ? -11.714 -6.644 3.191 1.00 92.56 89 CYS A N 1
ATOM 640 C CA . CYS A 1 89 ? -10.977 -5.731 4.057 1.00 92.56 89 CYS A CA 1
ATOM 641 C C . CYS A 1 89 ? -11.417 -5.785 5.529 1.00 92.56 89 CYS A C 1
ATOM 643 O O . CYS A 1 89 ? -10.639 -5.398 6.396 1.00 92.56 89 CYS A O 1
ATOM 645 N N . SER A 1 90 ? -12.603 -6.320 5.852 1.00 90.88 90 SER A N 1
ATOM 646 C CA . SER A 1 90 ? -13.071 -6.449 7.246 1.00 90.88 90 SER A CA 1
ATOM 647 C C . SER A 1 90 ? -12.259 -7.465 8.068 1.00 90.88 90 SER A C 1
ATOM 649 O O . SER A 1 90 ? -12.204 -7.404 9.306 1.00 90.88 90 SER A O 1
ATOM 651 N N . LYS A 1 91 ? -11.585 -8.384 7.366 1.00 87.44 91 LYS A N 1
ATOM 652 C CA . LYS A 1 91 ? -10.742 -9.444 7.928 1.00 87.44 91 LYS A CA 1
ATOM 653 C C . LYS A 1 91 ? -9.280 -9.043 8.074 1.00 87.44 91 LYS A C 1
ATOM 655 O O . LYS A 1 91 ? -8.486 -9.847 8.557 1.00 87.44 91 LYS A O 1
ATOM 660 N N . VAL A 1 92 ? -8.915 -7.816 7.700 1.00 87.19 92 VAL A N 1
ATOM 661 C CA . VAL A 1 92 ? -7.562 -7.317 7.941 1.00 87.19 92 VAL A CA 1
ATOM 662 C C . VAL A 1 92 ? -7.317 -7.278 9.443 1.00 87.19 92 VAL A C 1
ATOM 664 O O . VAL A 1 92 ? -8.065 -6.656 10.202 1.00 87.19 92 VAL A O 1
ATOM 667 N N . ASN A 1 93 ? -6.269 -7.980 9.862 1.00 73.88 93 ASN A N 1
ATOM 668 C CA . ASN A 1 93 ? -5.803 -7.993 11.234 1.00 73.88 93 ASN A CA 1
ATOM 669 C C . ASN A 1 93 ? -4.307 -7.661 11.217 1.00 73.88 93 ASN A C 1
ATOM 671 O O . ASN A 1 93 ? -3.507 -8.523 10.847 1.00 73.88 93 ASN A O 1
ATOM 675 N N . PRO A 1 94 ? -3.914 -6.412 11.520 1.00 64.38 94 PRO A N 1
ATOM 676 C CA . PRO A 1 94 ? -2.509 -6.051 11.492 1.00 64.38 94 PRO A CA 1
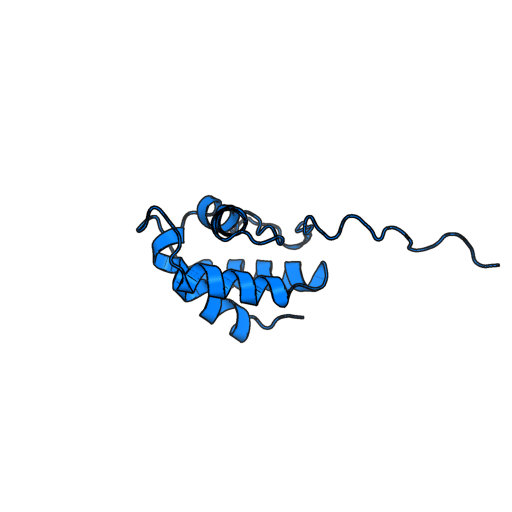ATOM 677 C C . PRO A 1 94 ? -1.741 -6.923 12.503 1.00 64.38 94 PRO A C 1
ATOM 679 O O . PRO A 1 94 ? -2.211 -7.096 13.628 1.00 64.38 94 PRO A O 1
ATOM 682 N N . PRO A 1 95 ? -0.561 -7.464 12.146 1.00 57.69 95 PRO A N 1
ATOM 683 C CA . PRO A 1 95 ? 0.163 -8.414 12.997 1.00 57.69 95 PRO A CA 1
ATOM 684 C C . PRO A 1 95 ? 0.617 -7.830 14.337 1.00 57.69 95 PRO A C 1
ATOM 686 O O . PRO A 1 95 ? 0.946 -8.580 15.246 1.00 57.69 95 PRO A O 1
ATOM 689 N N . TYR A 1 96 ? 0.582 -6.505 14.487 1.00 50.56 96 TYR A N 1
ATOM 690 C CA . TYR A 1 96 ? 0.884 -5.822 15.744 1.00 50.56 96 TYR A CA 1
ATOM 691 C C . TYR A 1 96 ? -0.339 -5.624 16.655 1.00 50.56 96 TYR A C 1
ATOM 693 O O . TYR A 1 96 ? -0.179 -5.161 17.778 1.00 50.56 96 TYR A O 1
ATOM 701 N N . PHE A 1 97 ? -1.552 -5.986 16.216 1.00 53.62 97 PHE A N 1
ATOM 702 C CA . PHE A 1 97 ? -2.786 -5.753 16.981 1.00 53.62 97 PHE A CA 1
ATOM 703 C C . PHE A 1 97 ? -3.294 -6.949 17.790 1.00 53.62 97 PHE A C 1
ATOM 705 O O . PHE A 1 97 ? -4.277 -6.812 18.517 1.00 53.62 97 PHE A O 1
ATOM 712 N N . MET A 1 98 ? -2.622 -8.105 17.745 1.00 46.56 98 MET A N 1
ATOM 713 C CA . MET A 1 98 ? -3.003 -9.283 18.544 1.00 46.56 98 MET A CA 1
ATOM 714 C C . MET A 1 98 ? -2.706 -9.174 20.057 1.00 46.56 98 MET A C 1
ATOM 716 O O . MET A 1 98 ? -2.606 -10.189 20.735 1.00 46.56 98 MET A O 1
ATOM 720 N N . MET A 1 99 ? -2.649 -7.972 20.638 1.00 45.56 99 MET A N 1
ATOM 721 C CA . MET A 1 99 ? -2.624 -7.796 22.097 1.00 45.56 99 MET A CA 1
ATOM 722 C C . MET A 1 99 ? -3.493 -6.620 22.560 1.00 45.56 99 MET A C 1
ATOM 724 O O . MET A 1 99 ? -3.010 -5.663 23.152 1.00 45.56 99 MET A O 1
ATOM 728 N N . SER A 1 100 ? -4.806 -6.694 22.332 1.00 43.62 100 SER A N 1
ATOM 729 C CA . SER A 1 100 ? -5.758 -6.080 23.271 1.00 43.62 100 SER A CA 1
ATOM 730 C C . SER A 1 100 ? -7.125 -6.767 23.241 1.00 43.62 100 SER A C 1
ATOM 732 O O . SER A 1 100 ? -8.166 -6.148 23.039 1.00 43.62 100 SER A O 1
ATOM 734 N N . THR A 1 101 ? -7.159 -8.078 23.487 1.00 47.44 101 THR A N 1
ATOM 735 C CA . THR A 1 101 ? -8.330 -8.660 24.156 1.00 47.44 101 THR A CA 1
ATOM 736 C C . THR A 1 101 ? -8.166 -8.460 25.657 1.00 47.44 101 THR A C 1
ATOM 738 O O . THR A 1 101 ? -7.810 -9.376 26.386 1.00 47.44 101 THR A O 1
ATOM 741 N N . ASN A 1 102 ? -8.417 -7.233 26.107 1.00 45.59 102 ASN A N 1
ATOM 742 C CA . ASN A 1 102 ? -8.920 -6.963 27.451 1.00 45.59 102 ASN A CA 1
ATOM 743 C C . ASN A 1 102 ? -10.095 -5.990 27.328 1.00 45.59 102 ASN A C 1
ATOM 745 O O . ASN A 1 102 ? -10.087 -4.872 27.835 1.00 45.59 102 ASN A O 1
ATOM 749 N N . LYS A 1 103 ? -11.138 -6.431 26.618 1.00 53.16 103 LYS A N 1
ATOM 750 C CA . LYS A 1 103 ? -12.477 -5.886 26.822 1.00 53.16 103 LYS A CA 1
ATOM 751 C C . LYS A 1 103 ? -13.204 -6.831 27.777 1.00 53.16 103 LYS A C 1
ATOM 753 O O . LYS A 1 103 ? -13.672 -7.880 27.361 1.00 53.16 103 LYS A O 1
ATOM 758 N N . ALA A 1 104 ? -13.274 -6.389 29.034 1.00 45.84 104 ALA A N 1
ATOM 759 C CA . ALA A 1 104 ? -14.131 -6.852 30.128 1.00 45.84 104 ALA A CA 1
ATOM 760 C C . ALA A 1 104 ? -13.801 -8.195 30.816 1.00 45.84 104 ALA A C 1
ATOM 762 O O . ALA A 1 104 ? -14.290 -9.247 30.420 1.00 45.84 104 ALA A O 1
ATOM 763 N N . ILE A 1 105 ? -13.143 -8.103 31.979 1.00 49.22 105 ILE A N 1
ATOM 764 C CA . ILE A 1 105 ? -13.483 -8.910 33.160 1.00 49.22 105 ILE A CA 1
ATOM 765 C C . ILE A 1 105 ? -13.690 -7.926 34.332 1.00 49.22 105 ILE A C 1
ATOM 767 O O . ILE A 1 105 ? -12.731 -7.322 34.793 1.00 49.22 105 ILE A O 1
ATOM 771 N N . LEU A 1 106 ? -14.969 -7.777 34.728 1.00 44.09 106 LEU A N 1
ATOM 772 C CA . LEU A 1 106 ? -15.524 -7.314 36.023 1.00 44.09 106 LEU A CA 1
ATOM 773 C C . LEU A 1 106 ? -15.182 -5.857 36.423 1.00 44.09 106 LEU A C 1
ATOM 775 O O . LEU A 1 106 ? -14.060 -5.543 36.779 1.00 44.09 106 LEU A O 1
ATOM 779 N N . ARG A 1 107 ? -16.077 -4.858 36.336 1.00 45.69 107 ARG A N 1
ATOM 780 C CA . ARG A 1 107 ? -17.285 -4.679 37.171 1.00 45.69 107 ARG A CA 1
ATOM 781 C C . ARG A 1 107 ? -17.233 -5.453 38.492 1.00 45.69 107 ARG A C 1
ATOM 783 O O . ARG A 1 107 ? -17.830 -6.521 38.580 1.00 45.69 107 ARG A O 1
ATOM 790 N N . ASN A 1 108 ? -16.556 -4.877 39.484 1.00 39.16 108 ASN A N 1
ATOM 791 C CA . ASN A 1 108 ? -17.137 -4.612 40.803 1.00 39.16 108 ASN A CA 1
ATOM 792 C C . ASN A 1 108 ? -16.377 -3.468 41.479 1.00 39.16 108 ASN A C 1
ATOM 794 O O . ASN A 1 108 ? -15.163 -3.647 41.713 1.00 39.16 108 ASN A O 1
#

Secondary structure (DSSP, 8-state):
---HHHHHHHHHTTHHHHTTSSSS--HHHHHHHHHHHHH--SHHHHHHHHHHHHHHHTTS---HHHHHHHHHHTT-SS-PPPP-TT--GGG---TT--S---S-S---

Radius of gyration: 14.86 Å; chains: 1; bounding box: 30×22×55 Å

pLDDT: mean 85.43, std 15.57, range [39.16, 97.88]